Protein AF-A0AA37XE89-F1 (afdb_monomer_lite)

Sequence (65 aa):
MSPFTDMTPQAQFYDEVTWLVENEIATGWLGNDGTAIYRPTAPIARDAMAAFLFRYAGAGFITVP

Structure (mmCIF, N/CA/C/O backbone):
data_AF-A0AA37XE89-F1
#
_entry.id   AF-A0AA37XE89-F1
#
loop_
_atom_site.group_PDB
_atom_site.id
_atom_site.type_symbol
_atom_site.label_atom_id
_atom_site.label_alt_id
_atom_site.label_comp_id
_atom_site.label_asym_id
_atom_site.label_entity_id
_atom_site.label_seq_id
_atom_site.pdbx_PDB_ins_code
_atom_site.Cartn_x
_atom_site.Cartn_y
_atom_site.Cartn_z
_atom_site.occupancy
_atom_site.B_iso_or_equiv
_atom_site.auth_seq_id
_atom_site.auth_comp_id
_atom_site.auth_asym_id
_atom_site.auth_atom_id
_atom_site.pdbx_PDB_model_num
ATOM 1 N N . MET A 1 1 ? -9.637 -5.797 13.341 1.00 59.97 1 MET A N 1
ATOM 2 C CA . MET A 1 1 ? -9.053 -4.473 13.654 1.00 59.97 1 MET A CA 1
ATOM 3 C C . MET A 1 1 ? -8.386 -3.979 12.386 1.00 59.97 1 MET A C 1
ATOM 5 O O . MET A 1 1 ? -7.818 -4.815 11.700 1.00 59.97 1 MET A O 1
ATOM 9 N N . SER A 1 2 ? -8.507 -2.693 12.048 1.00 68.94 2 SER A N 1
ATOM 10 C CA . SER A 1 2 ? -7.851 -2.151 10.852 1.00 68.94 2 SER A CA 1
ATOM 11 C C . SER A 1 2 ? -6.346 -2.030 11.097 1.00 68.94 2 SER A C 1
ATOM 13 O O . SER A 1 2 ? -5.974 -1.494 12.145 1.00 68.94 2 SER A O 1
ATOM 15 N N . PRO A 1 3 ? -5.483 -2.503 10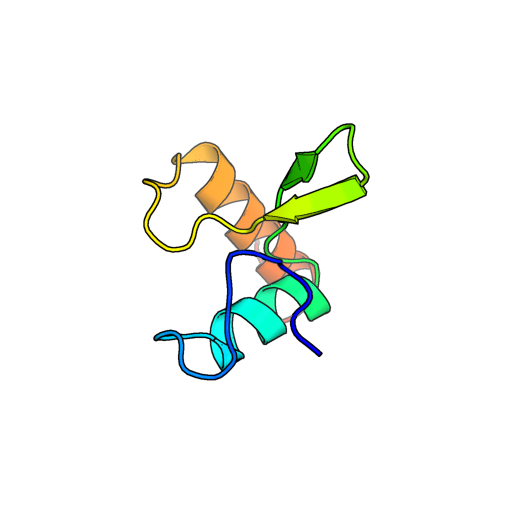.179 1.00 78.50 3 PRO A N 1
ATOM 16 C CA . PRO A 1 3 ? -4.039 -2.320 10.296 1.00 78.50 3 PRO A CA 1
ATOM 17 C C . PRO A 1 3 ? -3.611 -0.853 10.130 1.00 78.50 3 PRO A C 1
ATOM 19 O O . PRO A 1 3 ? -2.492 -0.508 10.502 1.00 78.50 3 PRO A O 1
ATOM 22 N N . PHE A 1 4 ? -4.493 0.016 9.615 1.00 89.62 4 PHE A N 1
ATOM 23 C CA . PHE A 1 4 ? -4.201 1.424 9.350 1.00 89.62 4 PHE A CA 1
ATOM 24 C C . PHE A 1 4 ? -5.234 2.363 9.972 1.00 89.62 4 PHE A C 1
ATOM 26 O O . PHE A 1 4 ? -6.434 2.078 9.990 1.00 89.62 4 PHE A O 1
ATOM 33 N N . THR A 1 5 ? -4.769 3.511 10.459 1.00 89.69 5 THR A N 1
ATOM 34 C CA . THR A 1 5 ? -5.597 4.528 11.123 1.00 89.69 5 THR A CA 1
ATOM 35 C C . THR A 1 5 ? -6.449 5.334 10.144 1.00 89.69 5 THR A C 1
ATOM 37 O O . THR A 1 5 ? -7.481 5.873 10.535 1.00 89.69 5 THR A O 1
ATOM 40 N N . ASP A 1 6 ? -6.056 5.387 8.871 1.00 89.38 6 ASP A N 1
ATOM 41 C CA . ASP A 1 6 ? -6.775 6.058 7.783 1.00 89.38 6 ASP A CA 1
ATOM 42 C C . ASP A 1 6 ? -7.668 5.107 6.966 1.00 89.38 6 ASP A C 1
ATOM 44 O O . ASP A 1 6 ? -8.188 5.484 5.915 1.00 89.38 6 ASP A O 1
ATOM 48 N N . MET A 1 7 ? -7.885 3.888 7.465 1.00 88.75 7 MET A N 1
ATOM 49 C CA . MET A 1 7 ? -8.813 2.920 6.895 1.00 88.75 7 MET A CA 1
ATOM 50 C C . MET A 1 7 ? -9.825 2.459 7.933 1.00 88.75 7 MET A C 1
ATOM 52 O O . MET A 1 7 ? -9.476 2.043 9.038 1.00 88.75 7 MET A O 1
ATOM 56 N N . THR A 1 8 ? -11.097 2.489 7.550 1.00 88.69 8 THR A N 1
ATOM 57 C CA . THR A 1 8 ? -12.189 1.905 8.328 1.00 88.69 8 THR A CA 1
ATOM 58 C C . THR A 1 8 ? -12.744 0.689 7.590 1.00 88.69 8 THR A C 1
ATOM 60 O O . THR A 1 8 ? -12.683 0.662 6.362 1.00 88.69 8 THR A O 1
ATOM 63 N N . PRO A 1 9 ? -13.352 -0.290 8.285 1.00 87.44 9 PRO A N 1
ATOM 64 C CA . PRO A 1 9 ? -14.003 -1.429 7.630 1.00 87.44 9 PRO A CA 1
ATOM 65 C C . PRO A 1 9 ? -15.125 -1.060 6.643 1.00 87.44 9 PRO A C 1
ATOM 67 O O . PRO A 1 9 ? -15.591 -1.909 5.898 1.00 87.44 9 PRO A O 1
ATOM 70 N N . GLN A 1 10 ? -15.597 0.192 6.652 1.00 88.12 10 GLN A N 1
ATOM 71 C CA . GLN A 1 10 ? -16.593 0.709 5.709 1.00 88.12 10 GLN A CA 1
ATOM 72 C C . GLN A 1 10 ? -15.958 1.375 4.479 1.00 88.12 10 GLN A C 1
ATOM 74 O O . GLN A 1 10 ? -16.681 1.801 3.577 1.00 88.12 10 GLN A O 1
ATOM 79 N N . ALA A 1 11 ? -14.631 1.521 4.449 1.00 87.62 11 ALA A N 1
ATOM 80 C CA . ALA A 1 11 ? -13.927 2.093 3.316 1.00 87.62 11 ALA A CA 1
ATOM 81 C C . ALA A 1 11 ? -14.081 1.194 2.085 1.00 87.62 11 ALA A C 1
ATOM 83 O O . ALA A 1 11 ? -14.066 -0.035 2.168 1.00 87.62 11 ALA A O 1
ATOM 84 N N . GLN A 1 12 ? -14.205 1.829 0.923 1.00 83.88 12 GLN A N 1
ATOM 85 C CA . GLN A 1 12 ? -14.230 1.111 -0.339 1.00 83.88 12 GLN A CA 1
ATOM 86 C C . GLN A 1 12 ? -12.906 0.352 -0.514 1.00 83.88 12 GLN A C 1
ATOM 88 O O . GLN A 1 12 ? -11.837 0.939 -0.351 1.00 83.88 12 GLN A O 1
ATOM 93 N N . PHE A 1 13 ? -13.000 -0.934 -0.848 1.00 89.62 13 PHE A N 1
ATOM 94 C CA . PHE A 1 13 ? -11.871 -1.859 -1.007 1.00 89.62 13 PHE A CA 1
ATOM 95 C C . PHE A 1 13 ? -11.106 -2.220 0.279 1.00 89.62 13 PHE A C 1
ATOM 97 O O . PHE A 1 13 ? -9.936 -2.603 0.223 1.00 89.62 13 PHE A O 1
ATOM 104 N N . TYR A 1 14 ? -11.728 -2.060 1.453 1.00 90.69 14 TYR A N 1
ATOM 105 C CA . TYR A 1 14 ? -11.084 -2.386 2.727 1.00 90.69 14 TYR A CA 1
ATOM 106 C C . TYR A 1 14 ? -10.577 -3.836 2.785 1.00 90.69 14 TYR A C 1
ATOM 108 O O . TYR A 1 14 ? -9.448 -4.065 3.225 1.00 90.69 14 TYR A O 1
ATOM 116 N N . ASP A 1 15 ? -11.380 -4.797 2.325 1.00 91.19 15 ASP A N 1
ATOM 117 C CA . ASP A 1 15 ? -11.035 -6.221 2.383 1.00 91.19 15 ASP A CA 1
ATOM 118 C C . ASP A 1 15 ? -9.850 -6.545 1.461 1.00 91.19 15 ASP A C 1
ATOM 120 O O . ASP A 1 15 ? -8.914 -7.234 1.863 1.00 91.19 15 ASP A O 1
ATOM 124 N N . GLU A 1 16 ? -9.830 -5.985 0.252 1.00 91.62 16 GLU A N 1
ATOM 125 C CA . GLU A 1 16 ? -8.763 -6.178 -0.730 1.00 91.62 16 GLU A CA 1
ATOM 126 C 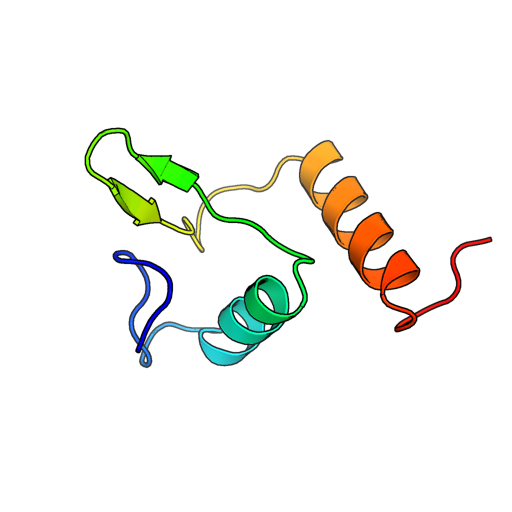C . GLU A 1 16 ? -7.444 -5.556 -0.265 1.00 91.62 16 GLU A C 1
ATOM 128 O O . GLU A 1 16 ? -6.381 -6.164 -0.411 1.00 91.62 16 GLU A O 1
ATOM 133 N N . VAL A 1 17 ? -7.494 -4.361 0.330 1.00 90.75 17 VAL A N 1
ATOM 134 C CA . VAL A 1 17 ? -6.302 -3.725 0.905 1.00 90.75 17 VAL A CA 1
ATOM 135 C C . VAL A 1 17 ? -5.787 -4.505 2.110 1.00 90.75 17 VAL A C 1
ATOM 137 O O . VAL A 1 17 ? -4.580 -4.722 2.226 1.00 90.75 17 VAL A O 1
ATOM 140 N N . THR A 1 18 ? -6.685 -4.951 2.989 1.00 90.19 18 THR A N 1
ATOM 141 C CA . THR A 1 18 ? -6.311 -5.764 4.154 1.00 90.19 18 THR A CA 1
ATOM 142 C C . THR A 1 18 ? -5.620 -7.042 3.696 1.00 90.19 18 THR A C 1
ATOM 144 O O . THR A 1 18 ? -4.520 -7.337 4.158 1.00 90.19 18 THR A O 1
ATOM 147 N N . TRP A 1 19 ? -6.186 -7.725 2.701 1.00 90.94 19 TRP A N 1
ATOM 148 C CA . TRP A 1 19 ? -5.590 -8.918 2.110 1.00 90.94 19 TRP A CA 1
ATOM 149 C C . TRP A 1 19 ? -4.205 -8.649 1.500 1.00 90.94 19 TRP A C 1
ATOM 151 O O . TRP A 1 19 ? -3.271 -9.416 1.738 1.00 90.94 19 TRP A O 1
ATOM 161 N N . LEU A 1 20 ? -4.033 -7.550 0.753 1.00 92.44 20 LEU A N 1
ATOM 162 C CA . LEU A 1 20 ? -2.731 -7.187 0.176 1.00 92.44 20 LEU A CA 1
ATOM 163 C C . LEU A 1 20 ? -1.657 -6.994 1.251 1.00 92.44 20 LEU A C 1
ATOM 165 O O . LEU A 1 20 ? -0.501 -7.354 1.031 1.00 92.44 20 LEU A O 1
ATOM 169 N N . VAL A 1 21 ? -2.026 -6.407 2.386 1.00 91.38 21 VAL A N 1
ATOM 170 C CA . VAL A 1 21 ? -1.097 -6.099 3.480 1.00 91.38 21 VAL A CA 1
ATOM 171 C C . VAL A 1 21 ? -0.785 -7.342 4.307 1.00 91.38 21 VAL A C 1
ATOM 173 O O . VAL A 1 21 ? 0.374 -7.563 4.645 1.00 91.38 21 VAL A O 1
ATOM 176 N N . GLU A 1 22 ? -1.780 -8.192 4.570 1.00 90.31 22 GLU A N 1
ATOM 177 C CA . GLU A 1 22 ? -1.593 -9.482 5.250 1.00 90.31 22 GLU A CA 1
ATOM 178 C C . GLU A 1 22 ? -0.665 -10.427 4.476 1.00 90.31 22 GLU A C 1
ATOM 180 O O . GLU A 1 22 ? 0.071 -11.201 5.083 1.00 90.31 22 GLU A O 1
ATOM 185 N N . ASN A 1 23 ? -0.667 -10.339 3.144 1.00 90.75 23 ASN A N 1
ATOM 186 C CA . ASN A 1 23 ? 0.222 -11.112 2.274 1.00 90.75 23 ASN A CA 1
ATOM 187 C C . ASN A 1 23 ? 1.535 -10.377 1.946 1.00 90.75 23 ASN A C 1
ATOM 189 O O . ASN A 1 23 ? 2.261 -10.795 1.047 1.00 90.75 23 ASN A O 1
ATOM 193 N N . GLU A 1 24 ? 1.826 -9.265 2.631 1.00 91.50 24 GLU A N 1
ATOM 194 C CA . GLU A 1 24 ? 3.038 -8.450 2.451 1.00 91.50 24 GLU A CA 1
ATOM 195 C C . GLU A 1 24 ? 3.243 -7.915 1.015 1.00 91.50 24 GLU A C 1
ATOM 197 O O . GLU A 1 24 ? 4.334 -7.482 0.636 1.00 91.50 24 GLU A O 1
ATOM 202 N N . ILE A 1 25 ? 2.186 -7.893 0.197 1.00 93.25 25 ILE A N 1
ATOM 203 C CA . ILE A 1 25 ? 2.226 -7.415 -1.189 1.00 93.25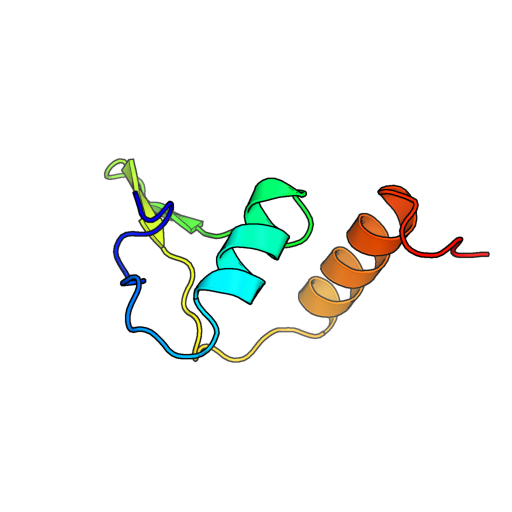 25 ILE A CA 1
ATOM 204 C C . ILE A 1 25 ? 2.307 -5.889 -1.196 1.00 93.25 25 ILE A C 1
ATOM 206 O O . ILE A 1 25 ? 3.216 -5.308 -1.800 1.00 93.25 25 ILE A O 1
ATOM 210 N N . ALA A 1 26 ? 1.382 -5.243 -0.484 1.00 92.56 26 ALA A N 1
ATOM 211 C CA . ALA A 1 26 ? 1.374 -3.804 -0.272 1.00 92.56 26 ALA A CA 1
ATOM 212 C C . ALA A 1 26 ? 1.792 -3.474 1.163 1.00 92.56 26 ALA A C 1
ATOM 214 O O . ALA A 1 26 ? 1.525 -4.215 2.103 1.00 92.56 26 ALA A O 1
ATOM 215 N N . THR A 1 27 ? 2.443 -2.329 1.334 1.00 89.38 27 THR A N 1
ATOM 216 C CA . THR A 1 27 ? 2.886 -1.832 2.640 1.00 89.38 27 THR A CA 1
ATOM 217 C C . THR A 1 27 ? 2.402 -0.404 2.813 1.00 89.38 27 THR A C 1
ATOM 219 O O . THR A 1 27 ? 2.466 0.378 1.866 1.00 89.38 27 THR A O 1
ATOM 222 N N . GLY A 1 28 ? 1.955 -0.055 4.016 1.00 89.50 28 GLY A N 1
ATOM 223 C CA . GLY A 1 28 ? 1.672 1.333 4.367 1.00 89.50 28 GLY A CA 1
ATOM 224 C C . GLY A 1 28 ? 2.915 2.082 4.846 1.00 89.50 28 GLY A C 1
ATOM 225 O O . GLY A 1 28 ? 4.054 1.643 4.674 1.00 89.50 28 GLY A O 1
ATOM 226 N N . TRP A 1 29 ? 2.677 3.211 5.500 1.00 90.25 29 TRP A N 1
ATOM 227 C CA . TRP A 1 29 ? 3.698 4.039 6.129 1.00 90.25 29 TRP A CA 1
ATOM 228 C C . TRP A 1 29 ? 3.521 4.004 7.638 1.00 90.25 29 TRP A C 1
ATOM 230 O O . TRP A 1 29 ? 2.431 4.282 8.133 1.00 90.25 29 TRP A O 1
ATOM 240 N N . LEU A 1 30 ? 4.603 3.709 8.357 1.00 91.25 30 LEU A N 1
ATOM 241 C CA . LEU A 1 30 ? 4.666 3.865 9.804 1.00 91.25 30 LEU A CA 1
ATOM 242 C C . LEU A 1 30 ? 5.231 5.253 10.125 1.00 91.25 30 LEU A C 1
ATOM 244 O O . LEU A 1 30 ? 6.366 5.566 9.765 1.00 91.25 30 LEU A O 1
ATOM 248 N N . GLY A 1 31 ? 4.421 6.092 10.760 1.00 86.75 31 GLY A N 1
ATOM 249 C CA . GLY A 1 31 ? 4.828 7.390 11.273 1.00 86.75 31 GLY A CA 1
ATOM 250 C C . GLY A 1 31 ? 5.740 7.262 12.492 1.00 86.75 31 GLY A C 1
ATOM 251 O O . GLY A 1 31 ? 5.741 6.257 13.202 1.00 86.75 31 GLY A O 1
ATOM 252 N N . ASN A 1 32 ? 6.499 8.322 12.773 1.00 89.56 32 ASN A N 1
ATOM 253 C CA . ASN A 1 32 ? 7.380 8.389 13.947 1.00 89.56 32 ASN A CA 1
ATOM 254 C C . ASN A 1 32 ? 6.611 8.346 15.281 1.00 89.56 32 ASN A C 1
ATOM 256 O O . ASN A 1 32 ? 7.201 8.099 16.328 1.00 89.56 32 ASN A O 1
ATOM 260 N N . ASP A 1 33 ? 5.306 8.609 15.241 1.00 90.12 33 ASP A N 1
ATOM 261 C CA . ASP A 1 33 ? 4.368 8.520 16.360 1.00 90.12 33 ASP A CA 1
ATOM 262 C C . ASP A 1 33 ? 3.775 7.108 16.542 1.00 90.12 33 ASP A C 1
ATOM 264 O O 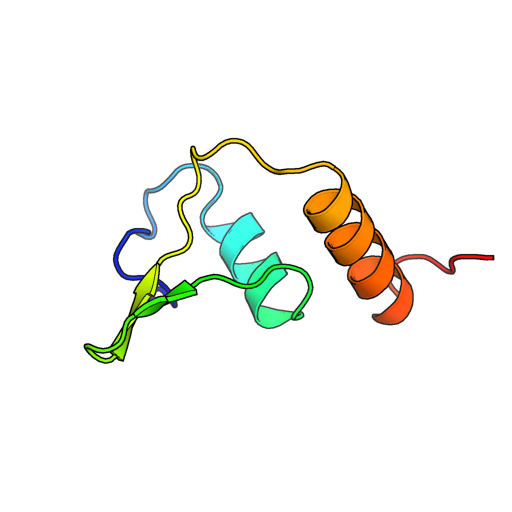. ASP A 1 33 ? 2.933 6.900 17.413 1.00 90.12 33 ASP A O 1
ATOM 268 N N . GLY A 1 34 ? 4.206 6.135 15.731 1.00 86.38 34 GLY A N 1
ATOM 269 C CA . GLY A 1 34 ? 3.708 4.762 15.751 1.00 86.38 34 GLY A CA 1
ATOM 270 C C . GLY A 1 34 ? 2.388 4.565 15.005 1.00 86.38 34 GLY A C 1
ATOM 271 O O . GLY A 1 34 ? 1.844 3.460 15.028 1.00 86.38 34 GLY A O 1
ATOM 272 N N . THR A 1 35 ? 1.862 5.594 14.333 1.00 90.00 35 THR A N 1
ATOM 273 C CA . THR A 1 35 ? 0.643 5.458 13.529 1.00 90.00 35 THR A CA 1
ATOM 274 C C . THR A 1 35 ? 0.950 4.826 12.176 1.00 90.00 35 THR A C 1
ATOM 276 O O . THR A 1 35 ? 1.895 5.210 11.492 1.00 90.00 35 THR A O 1
ATOM 279 N N . ALA A 1 36 ? 0.149 3.844 11.773 1.00 91.06 36 ALA A N 1
ATOM 280 C CA . ALA A 1 36 ? 0.241 3.242 10.451 1.00 91.06 36 ALA A CA 1
ATOM 281 C C . ALA A 1 36 ? -0.847 3.829 9.543 1.00 91.06 36 ALA A C 1
ATOM 283 O O . ALA A 1 36 ? -2.018 3.818 9.917 1.00 91.06 36 ALA A O 1
ATOM 284 N N . ILE A 1 37 ? -0.478 4.304 8.352 1.00 92.88 37 ILE A N 1
ATOM 285 C CA . ILE A 1 37 ? -1.412 4.818 7.333 1.00 92.88 37 ILE A CA 1
ATOM 286 C C . ILE A 1 37 ? -1.211 4.115 5.985 1.00 92.88 37 ILE A C 1
ATOM 288 O O . ILE A 1 37 ? -0.086 3.737 5.655 1.00 92.88 37 ILE A O 1
ATOM 292 N N . TYR A 1 38 ? -2.271 3.971 5.189 1.00 91.88 38 TYR A N 1
ATOM 293 C CA . TYR A 1 38 ? -2.249 3.317 3.871 1.00 91.88 38 TYR A CA 1
ATOM 294 C C . TYR A 1 38 ? -2.478 4.261 2.688 1.00 91.88 38 TYR A C 1
ATOM 296 O O . TYR A 1 38 ? -2.099 3.944 1.566 1.00 91.88 38 TYR A O 1
ATOM 304 N N . ARG A 1 39 ? -3.081 5.431 2.899 1.00 92.19 39 ARG A N 1
ATOM 305 C CA . ARG A 1 39 ? -3.342 6.442 1.861 1.00 92.19 39 ARG A CA 1
ATOM 306 C C . ARG A 1 39 ? -4.058 5.870 0.619 1.00 92.19 39 ARG A C 1
ATOM 308 O O . ARG A 1 39 ? -3.546 6.004 -0.493 1.00 92.19 39 ARG A O 1
ATOM 315 N N . PRO A 1 40 ? -5.263 5.285 0.765 1.00 89.06 40 PRO A N 1
ATOM 316 C CA . PRO A 1 40 ? -5.928 4.514 -0.296 1.00 89.06 40 PRO A CA 1
ATOM 317 C C . PRO A 1 40 ? -6.244 5.306 -1.576 1.00 89.06 40 PRO A C 1
ATOM 319 O O . PRO A 1 40 ? -6.412 4.719 -2.639 1.00 89.06 40 PRO A O 1
ATOM 322 N N . THR A 1 41 ? -6.334 6.635 -1.495 1.00 89.31 41 THR A N 1
ATOM 323 C CA . THR A 1 41 ? -6.636 7.519 -2.633 1.00 89.31 41 THR A CA 1
ATOM 324 C C . THR A 1 41 ? -5.406 8.235 -3.193 1.00 89.31 41 THR A C 1
ATOM 326 O O . THR A 1 41 ? -5.527 9.017 -4.139 1.00 89.31 41 THR A O 1
ATOM 329 N N . ALA A 1 42 ? -4.221 8.005 -2.620 1.00 91.75 42 ALA A N 1
ATOM 330 C CA . ALA A 1 42 ? -2.998 8.622 -3.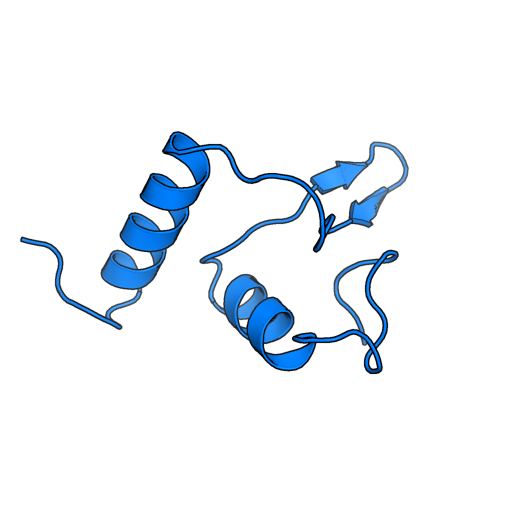107 1.00 91.75 42 ALA A CA 1
ATOM 331 C C . ALA A 1 42 ? -2.573 8.004 -4.453 1.00 91.75 42 ALA A C 1
ATOM 333 O O . ALA A 1 42 ? -2.666 6.788 -4.631 1.00 91.75 42 ALA A O 1
ATOM 334 N N . PRO A 1 43 ? -2.059 8.811 -5.400 1.00 92.75 43 PRO A N 1
ATOM 335 C CA . PRO A 1 43 ? -1.465 8.280 -6.618 1.00 92.75 43 PRO A CA 1
ATOM 336 C C . PRO A 1 43 ? -0.306 7.334 -6.298 1.00 92.75 43 PRO A C 1
ATOM 338 O O . PRO A 1 43 ? 0.560 7.653 -5.482 1.00 92.75 43 PRO A O 1
ATOM 341 N N . ILE A 1 44 ? -0.265 6.196 -6.985 1.00 91.50 44 ILE A N 1
ATOM 342 C CA . ILE A 1 44 ? 0.822 5.226 -6.868 1.00 91.50 44 ILE A CA 1
ATOM 343 C C . ILE A 1 44 ? 1.890 5.471 -7.938 1.00 91.50 44 ILE A C 1
ATOM 345 O O . ILE A 1 44 ? 1.587 5.675 -9.116 1.00 91.50 44 ILE A O 1
ATOM 349 N N . ALA A 1 45 ? 3.156 5.450 -7.527 1.00 94.00 45 ALA A N 1
ATOM 350 C CA . ALA A 1 45 ? 4.286 5.528 -8.442 1.00 94.00 45 ALA A CA 1
ATOM 351 C C . ALA A 1 45 ? 4.503 4.185 -9.172 1.00 94.00 45 ALA A C 1
ATOM 353 O O . ALA A 1 45 ? 4.148 3.112 -8.680 1.00 94.00 45 ALA A O 1
ATOM 354 N N . ARG A 1 46 ? 5.054 4.230 -10.392 1.00 95.06 46 ARG A N 1
ATOM 355 C CA . ARG A 1 46 ? 5.185 3.029 -11.245 1.00 95.06 46 ARG A CA 1
ATOM 356 C C . ARG A 1 46 ? 6.165 1.994 -10.681 1.00 95.06 46 ARG A C 1
ATOM 358 O O . ARG A 1 46 ? 5.966 0.803 -10.891 1.00 95.06 46 ARG A O 1
ATOM 365 N N . ASP A 1 47 ? 7.192 2.440 -9.971 1.00 95.00 47 ASP A N 1
ATOM 366 C CA . ASP A 1 47 ? 8.143 1.599 -9.237 1.00 95.00 47 ASP A CA 1
ATOM 367 C C . ASP A 1 47 ? 7.473 0.853 -8.072 1.00 95.00 47 ASP A C 1
ATOM 369 O O . ASP A 1 47 ? 7.676 -0.351 -7.920 1.00 95.00 47 ASP A O 1
ATOM 373 N N . ALA A 1 48 ? 6.603 1.525 -7.313 1.00 93.50 48 ALA A N 1
ATOM 374 C CA . ALA A 1 48 ? 5.800 0.897 -6.268 1.00 93.50 48 ALA A CA 1
ATOM 375 C C . ALA A 1 48 ? 4.850 -0.162 -6.849 1.00 93.50 48 ALA A C 1
ATOM 377 O O . ALA A 1 48 ? 4.770 -1.270 -6.321 1.00 93.50 48 ALA A O 1
ATOM 378 N N . MET A 1 49 ? 4.202 0.131 -7.983 1.00 94.25 49 MET A N 1
ATOM 379 C CA . MET A 1 49 ? 3.374 -0.859 -8.680 1.00 94.25 49 MET A CA 1
ATOM 380 C C . MET A 1 49 ? 4.195 -2.084 -9.118 1.00 94.25 49 MET A C 1
ATOM 382 O O . MET A 1 49 ? 3.763 -3.218 -8.916 1.00 94.25 49 MET A O 1
ATOM 386 N N . ALA A 1 50 ? 5.397 -1.883 -9.668 1.00 94.19 50 ALA A N 1
ATOM 387 C CA . ALA A 1 50 ? 6.285 -2.987 -10.035 1.00 94.19 50 ALA A CA 1
ATOM 388 C C . ALA A 1 50 ? 6.690 -3.835 -8.815 1.00 94.19 50 ALA A C 1
ATOM 390 O O . ALA A 1 50 ? 6.693 -5.063 -8.896 1.00 94.19 50 ALA A O 1
ATOM 391 N N . ALA A 1 51 ? 6.971 -3.198 -7.673 1.00 93.56 51 ALA A N 1
ATOM 392 C CA . ALA A 1 51 ? 7.283 -3.899 -6.431 1.00 93.56 51 ALA A CA 1
ATOM 393 C C . ALA A 1 51 ? 6.105 -4.751 -5.928 1.00 93.56 51 ALA A C 1
ATOM 395 O O . ALA A 1 51 ? 6.318 -5.891 -5.516 1.00 93.56 51 ALA A O 1
ATOM 396 N N . PHE A 1 52 ? 4.870 -4.242 -6.000 1.00 93.56 52 PHE A N 1
ATOM 397 C CA . PHE A 1 52 ? 3.677 -5.006 -5.613 1.00 93.56 52 PHE A CA 1
ATOM 398 C C . PHE A 1 52 ? 3.509 -6.247 -6.489 1.00 93.56 52 PHE A C 1
ATOM 400 O O . PHE A 1 52 ? 3.344 -7.348 -5.970 1.00 93.56 52 PHE A O 1
ATOM 407 N N . LEU A 1 53 ? 3.629 -6.095 -7.811 1.00 93.06 53 LEU A N 1
ATOM 408 C CA . LEU A 1 53 ? 3.533 -7.217 -8.747 1.00 93.06 53 LEU A CA 1
ATOM 409 C C . LEU A 1 53 ? 4.643 -8.255 -8.523 1.00 93.06 53 LEU A C 1
ATOM 411 O O . LEU A 1 53 ? 4.373 -9.454 -8.561 1.00 93.06 53 LEU A O 1
ATOM 415 N N . PHE A 1 54 ? 5.870 -7.811 -8.240 1.00 92.19 54 PHE A N 1
ATOM 416 C CA . PHE A 1 54 ? 6.987 -8.705 -7.934 1.00 92.19 54 PHE A CA 1
ATOM 417 C C . PHE A 1 54 ? 6.742 -9.517 -6.654 1.00 92.19 54 PHE A C 1
ATOM 419 O O . PHE A 1 54 ? 6.936 -10.731 -6.649 1.00 92.19 54 PHE A O 1
ATOM 426 N N . ARG A 1 55 ? 6.267 -8.874 -5.579 1.00 93.94 55 ARG A N 1
ATOM 427 C CA . ARG A 1 55 ? 5.932 -9.562 -4.319 1.00 93.94 55 ARG A CA 1
ATOM 428 C C . ARG A 1 55 ? 4.753 -10.512 -4.485 1.00 93.94 55 ARG A C 1
ATOM 430 O O . ARG A 1 55 ? 4.822 -11.643 -4.023 1.00 93.94 55 ARG A O 1
ATOM 437 N N . TYR A 1 56 ? 3.714 -10.084 -5.199 1.00 92.12 56 TYR A N 1
ATOM 438 C CA . TYR A 1 56 ? 2.562 -10.923 -5.526 1.00 92.12 56 TYR A CA 1
ATOM 439 C C . TYR A 1 56 ? 2.977 -12.197 -6.271 1.00 92.12 56 TYR A C 1
ATOM 441 O O . TYR A 1 56 ? 2.524 -13.293 -5.946 1.00 92.12 56 TYR A O 1
ATOM 449 N N . ALA A 1 57 ? 3.894 -12.075 -7.228 1.00 90.94 57 ALA A N 1
ATOM 450 C CA . ALA A 1 57 ? 4.430 -13.231 -7.924 1.00 90.94 57 ALA A CA 1
ATOM 451 C C . ALA A 1 57 ? 5.305 -14.124 -7.033 1.00 90.94 57 ALA A C 1
ATOM 453 O O . ALA A 1 57 ? 5.153 -15.345 -7.030 1.00 90.94 57 ALA A O 1
ATOM 454 N N . GLY A 1 58 ? 6.192 -13.520 -6.235 1.00 86.56 58 GLY A N 1
ATOM 455 C CA . GLY A 1 58 ? 7.044 -14.233 -5.280 1.00 86.56 58 GLY A CA 1
ATOM 456 C C . GLY A 1 58 ? 6.261 -14.981 -4.195 1.00 86.56 58 GLY A C 1
ATOM 457 O O . GLY A 1 58 ? 6.704 -16.034 -3.746 1.00 86.56 58 GLY A O 1
ATOM 458 N N . ALA A 1 59 ? 5.070 -14.495 -3.835 1.00 85.50 59 ALA A N 1
ATOM 459 C CA . ALA A 1 59 ? 4.140 -15.168 -2.929 1.00 85.50 59 ALA A CA 1
ATOM 460 C C . ALA A 1 59 ? 3.462 -16.410 -3.552 1.00 85.50 59 ALA A C 1
ATOM 462 O O . ALA A 1 59 ? 2.685 -17.092 -2.889 1.00 85.50 59 ALA A O 1
ATOM 463 N N . GLY A 1 60 ? 3.762 -16.731 -4.817 1.00 82.56 60 GLY A N 1
ATOM 464 C CA . GLY A 1 60 ? 3.269 -17.931 -5.493 1.00 82.56 60 GLY A CA 1
ATOM 465 C C . GLY A 1 60 ? 1.880 -17.780 -6.109 1.00 82.56 60 GLY A C 1
ATOM 466 O O . GLY A 1 60 ? 1.315 -18.771 -6.568 1.00 82.56 60 GLY A O 1
ATOM 467 N N . PHE A 1 61 ? 1.327 -16.563 -6.161 1.00 76.75 61 PHE A N 1
ATOM 468 C CA . PHE A 1 61 ? 0.029 -16.328 -6.795 1.00 76.75 61 PHE A CA 1
ATOM 469 C C . PHE A 1 61 ? 0.108 -16.359 -8.326 1.00 76.75 61 PHE A C 1
ATOM 471 O O . PHE A 1 61 ? -0.865 -16.735 -8.976 1.00 76.75 61 PHE A O 1
ATOM 478 N N . ILE A 1 62 ? 1.268 -16.015 -8.900 1.00 73.31 62 ILE A N 1
ATOM 479 C CA . ILE A 1 62 ? 1.610 -16.165 -10.323 1.00 73.31 62 ILE A CA 1
ATOM 480 C C . ILE 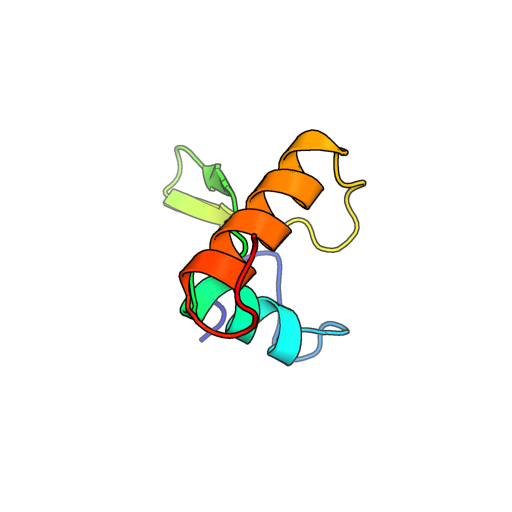A 1 62 ? 3.127 -16.376 -10.423 1.00 73.31 62 ILE A C 1
ATOM 482 O O . ILE A 1 62 ? 3.891 -15.640 -9.812 1.00 73.31 62 ILE A O 1
ATOM 486 N N . THR A 1 63 ? 3.603 -17.334 -11.216 1.00 56.31 63 THR A N 1
ATOM 487 C CA . THR A 1 63 ? 5.043 -17.457 -11.497 1.00 56.31 63 THR A CA 1
ATOM 488 C C . THR A 1 63 ? 5.490 -16.337 -12.440 1.00 56.31 63 THR A C 1
ATOM 490 O O . THR A 1 63 ? 5.045 -16.298 -13.589 1.00 56.31 63 THR A O 1
ATOM 493 N N . VAL A 1 64 ? 6.363 -15.437 -11.980 1.00 59.12 64 VAL A N 1
ATOM 494 C CA . VAL A 1 64 ? 7.060 -14.483 -12.862 1.00 59.12 64 VAL A CA 1
ATOM 495 C C . VAL A 1 64 ? 8.245 -15.201 -13.524 1.00 59.12 64 VAL A C 1
ATOM 497 O O . VAL A 1 64 ? 8.949 -15.923 -12.817 1.00 59.12 64 VAL A O 1
ATOM 500 N N . PRO A 1 65 ? 8.421 -15.081 -14.856 1.00 56.25 65 PRO A N 1
ATOM 501 C CA . PRO A 1 65 ? 9.541 -15.692 -15.574 1.00 56.25 65 PRO A CA 1
ATOM 502 C C . PRO A 1 65 ? 10.906 -15.130 -15.160 1.00 56.25 65 PRO A C 1
ATOM 504 O O . PRO A 1 65 ? 10.968 -13.952 -14.738 1.00 56.25 65 PRO A O 1
#

Radius of gyration: 12.67 Å; chains: 1; bounding box: 26×27×32 Å

pLDDT: mean 87.62, std 8.95, range [56.25, 95.06]

Organism: NCBI:txid1930061

InterPro domains:
  IPR001119 S-layer homology domain [PS51272] (1-65)

Secondary structure (DSSP, 8-state):
--SSTT--TTSTTHHHHHHHHHTTSS--EE-TTS-EE--TTSPPPHHHHHHHHHHHHHTTSS---

Foldseek 3Di:
DQPAPADDPPDVCSVVVSVLVVLVLDAFDQDPVRGTHRPPPDDDDPVNVVSSVVSCCVSVVNPDD